Protein AF-A0A838K918-F1 (afdb_monomer)

Foldseek 3Di:
DDDDDDDADQLQADVVLVVVLLLVVLLVHDQVVSLVVNLVRNLVSQQDFGPQWDQDPVVRDIDGDPRDRDDPVRSVVVSPVVSVVSSVCSVVDPSVVVVVVVVNDPVNSVVSNVVND

Sequence (117 aa):
SPGPVLIHCHAGRDRTGMIASMLLALANVEPDAIADFYERGFRGAGSHRGHGLGYDADSGQWRLADDREWAPDELTEALADRRTALLQWLRGTDIVKYLRDASMHTGQILKLQRMFD

Structure (mmCIF, N/CA/C/O backbone):
data_AF-A0A838K918-F1
#
_entry.id   AF-A0A838K918-F1
#
loop_
_atom_site.group_PDB
_atom_site.id
_atom_site.type_symbol
_atom_site.label_atom_id
_atom_site.label_alt_id
_atom_site.label_comp_id
_atom_site.label_asym_id
_atom_site.label_entity_id
_atom_site.label_seq_id
_atom_site.pdbx_PDB_ins_code
_atom_site.Cartn_x
_atom_site.Cartn_y
_atom_site.Cartn_z
_atom_site.occupancy
_atom_site.B_iso_or_equiv
_atom_site.auth_seq_id
_atom_site.auth_comp_id
_atom_site.auth_asym_id
_atom_site.auth_atom_id
_atom_site.pdbx_PDB_model_num
ATOM 1 N N . SER A 1 1 ? 1.770 13.584 22.428 1.00 52.16 1 SER A N 1
ATOM 2 C CA . SER A 1 1 ? 1.236 13.399 21.067 1.00 52.16 1 SER A CA 1
ATOM 3 C C . SER A 1 1 ? 2.104 12.374 20.358 1.00 52.16 1 SER A C 1
ATOM 5 O O . SER A 1 1 ? 3.317 12.498 20.507 1.00 52.16 1 SER A O 1
ATOM 7 N N . PRO A 1 2 ? 1.565 11.353 19.670 1.00 76.94 2 PRO A N 1
ATOM 8 C CA . PRO A 1 2 ? 2.385 10.574 18.749 1.00 76.94 2 PRO A CA 1
ATOM 9 C C . PRO A 1 2 ? 2.863 11.488 17.609 1.00 76.94 2 PRO A C 1
ATOM 11 O O . PRO A 1 2 ? 2.091 12.285 17.082 1.00 76.94 2 PRO A O 1
ATOM 14 N N . GLY A 1 3 ? 4.160 11.436 17.304 1.00 83.94 3 GLY A N 1
ATOM 15 C CA . GLY A 1 3 ? 4.758 12.193 16.204 1.00 83.94 3 GLY A CA 1
ATOM 16 C C . GLY A 1 3 ? 4.469 11.563 14.835 1.00 83.94 3 GLY A C 1
ATOM 17 O O . GLY A 1 3 ? 3.875 10.484 14.771 1.00 83.94 3 GLY A O 1
ATOM 18 N N . PRO A 1 4 ? 4.898 12.213 13.739 1.00 88.94 4 PRO A N 1
ATOM 19 C CA . PRO A 1 4 ? 4.785 11.644 12.399 1.00 88.94 4 PRO A CA 1
ATOM 20 C C . PRO A 1 4 ? 5.566 10.324 12.284 1.00 88.94 4 PRO A C 1
ATOM 22 O O . PRO A 1 4 ? 6.618 10.161 12.904 1.00 88.94 4 PRO A O 1
ATOM 25 N N . VAL A 1 5 ? 5.057 9.392 11.471 1.00 91.19 5 VAL A N 1
ATOM 26 C CA . VAL A 1 5 ? 5.662 8.070 11.235 1.00 91.19 5 VAL A CA 1
ATOM 27 C C . VAL A 1 5 ? 6.041 7.929 9.764 1.00 91.19 5 VAL A C 1
ATOM 29 O O . VAL A 1 5 ? 5.212 8.147 8.884 1.00 91.19 5 VAL A O 1
ATOM 32 N N . LEU A 1 6 ? 7.284 7.519 9.504 1.00 92.94 6 LEU A N 1
ATOM 33 C CA . LEU A 1 6 ? 7.743 7.088 8.185 1.00 92.94 6 LEU A CA 1
ATOM 34 C C . LEU A 1 6 ? 7.722 5.559 8.121 1.00 92.94 6 LEU A C 1
ATOM 36 O O . LEU A 1 6 ? 8.373 4.892 8.923 1.00 92.94 6 LEU A O 1
ATOM 40 N N . ILE A 1 7 ? 7.003 5.011 7.144 1.00 93.00 7 ILE A N 1
ATOM 41 C CA . ILE A 1 7 ? 6.982 3.576 6.852 1.00 93.00 7 ILE A CA 1
ATOM 42 C C . ILE A 1 7 ? 7.809 3.357 5.591 1.00 93.00 7 ILE A C 1
ATOM 44 O O . ILE A 1 7 ? 7.550 3.980 4.563 1.00 93.00 7 ILE A O 1
ATOM 48 N N . HIS A 1 8 ? 8.793 2.464 5.654 1.00 92.81 8 HIS A N 1
ATOM 49 C CA . HIS A 1 8 ? 9.587 2.093 4.491 1.00 92.81 8 HIS A CA 1
ATOM 50 C C . HIS A 1 8 ? 9.914 0.596 4.495 1.00 92.81 8 HIS A C 1
ATOM 52 O O . HIS A 1 8 ? 9.757 -0.106 5.492 1.00 92.81 8 HIS A O 1
ATOM 58 N N . CYS A 1 9 ? 10.386 0.112 3.353 1.00 90.25 9 CYS A N 1
ATOM 59 C CA . CYS A 1 9 ? 11.012 -1.195 3.217 1.00 90.25 9 CYS A CA 1
ATOM 60 C C . CYS A 1 9 ? 12.362 -1.007 2.513 1.00 90.25 9 CYS A C 1
ATOM 62 O O . CYS A 1 9 ? 12.937 0.076 2.591 1.00 90.25 9 CYS A O 1
ATOM 64 N N . HIS A 1 10 ? 12.871 -2.034 1.831 1.00 86.38 10 HIS A N 1
ATOM 65 C CA . HIS A 1 10 ? 14.111 -1.910 1.061 1.00 86.38 10 HIS A CA 1
ATOM 66 C C . HIS A 1 10 ? 13.947 -0.955 -0.133 1.00 86.38 10 HIS A C 1
ATOM 68 O O . HIS A 1 10 ? 14.597 0.079 -0.193 1.00 86.38 10 HIS A O 1
ATOM 74 N N . ALA A 1 11 ? 13.019 -1.266 -1.044 1.00 87.62 11 ALA A N 1
ATOM 75 C CA . ALA A 1 11 ? 12.801 -0.473 -2.254 1.00 87.62 11 ALA A CA 1
ATOM 76 C C . ALA A 1 11 ? 11.667 0.555 -2.126 1.00 87.62 11 ALA A C 1
ATOM 78 O O . ALA A 1 11 ? 11.307 1.174 -3.111 1.00 87.62 11 ALA A O 1
ATOM 79 N N . GLY A 1 12 ? 11.009 0.665 -0.967 1.00 88.94 12 GLY A N 1
ATOM 80 C CA . GLY A 1 12 ? 9.874 1.583 -0.784 1.00 88.94 12 GLY A CA 1
ATOM 81 C C . GLY A 1 12 ? 8.617 1.279 -1.620 1.00 88.94 12 GLY A C 1
ATOM 82 O O . GLY A 1 12 ? 7.683 2.069 -1.590 1.00 88.94 12 GLY A O 1
ATOM 83 N N . ARG A 1 13 ? 8.585 0.148 -2.340 1.00 91.25 13 ARG A N 1
ATOM 84 C CA . ARG A 1 13 ? 7.510 -0.263 -3.260 1.00 91.25 13 ARG A CA 1
ATOM 85 C C . ARG A 1 13 ? 6.471 -1.139 -2.554 1.00 91.25 13 ARG A C 1
ATOM 87 O O . ARG A 1 13 ? 5.719 -0.646 -1.721 1.00 91.25 13 ARG A O 1
ATOM 94 N N . ASP A 1 14 ? 6.458 -2.445 -2.813 1.00 92.75 14 ASP A N 1
ATOM 95 C CA . ASP A 1 14 ? 5.325 -3.321 -2.484 1.00 92.75 14 ASP A CA 1
ATOM 96 C C . ASP A 1 14 ? 5.006 -3.403 -0.984 1.00 92.75 14 ASP A C 1
ATOM 98 O O . ASP A 1 14 ? 3.882 -3.125 -0.578 1.00 92.75 14 ASP A O 1
ATOM 102 N N . ARG A 1 15 ? 5.991 -3.727 -0.133 1.00 94.75 15 ARG A N 1
ATOM 103 C CA . ARG A 1 15 ? 5.770 -3.872 1.322 1.00 94.75 15 ARG A CA 1
ATOM 104 C C . ARG A 1 15 ? 5.328 -2.562 1.972 1.00 94.75 15 ARG A C 1
ATOM 106 O O . ARG A 1 15 ? 4.419 -2.568 2.795 1.00 94.75 15 ARG A O 1
ATOM 113 N N . THR A 1 16 ? 5.943 -1.446 1.581 1.00 95.75 16 THR A N 1
ATOM 114 C CA . THR A 1 16 ? 5.518 -0.116 2.037 1.00 95.75 16 THR A CA 1
ATOM 115 C C . THR A 1 16 ? 4.095 0.180 1.572 1.00 95.75 16 THR A C 1
ATOM 117 O O . THR A 1 16 ? 3.250 0.556 2.382 1.00 95.75 16 THR A O 1
ATOM 120 N N . GLY A 1 17 ? 3.820 -0.033 0.283 1.00 96.88 17 GLY A N 1
ATOM 121 C CA . GLY A 1 17 ? 2.526 0.227 -0.334 1.00 96.88 17 GLY A CA 1
ATOM 122 C C . GLY A 1 17 ? 1.396 -0.596 0.278 1.00 96.88 17 GLY A C 1
ATOM 123 O O . GLY A 1 17 ? 0.322 -0.052 0.515 1.00 96.88 17 GLY A O 1
ATOM 124 N N . MET A 1 18 ? 1.631 -1.869 0.610 1.00 97.12 18 MET A N 1
ATOM 125 C CA . MET A 1 18 ? 0.635 -2.716 1.275 1.00 97.12 18 MET A CA 1
ATOM 126 C C . MET A 1 18 ? 0.286 -2.211 2.676 1.00 97.12 18 MET A C 1
ATOM 128 O O . MET A 1 18 ? -0.894 -2.066 2.989 1.00 97.12 18 MET A O 1
ATOM 132 N N . ILE A 1 19 ? 1.284 -1.886 3.507 1.00 96.75 19 ILE A N 1
ATOM 133 C CA . ILE A 1 19 ? 1.027 -1.349 4.852 1.00 96.75 19 ILE A CA 1
ATOM 134 C C . ILE A 1 19 ? 0.298 -0.003 4.765 1.00 96.75 19 ILE A C 1
ATOM 136 O O . ILE A 1 19 ? -0.680 0.210 5.478 1.00 96.75 19 ILE A O 1
ATOM 140 N N . ALA A 1 20 ? 0.714 0.886 3.860 1.00 97.12 20 ALA A N 1
ATOM 141 C CA . ALA A 1 20 ? 0.018 2.150 3.640 1.00 97.12 20 ALA A CA 1
ATOM 142 C C . ALA A 1 20 ? -1.432 1.937 3.162 1.00 97.12 20 ALA A C 1
ATOM 144 O O . ALA A 1 20 ? -2.338 2.611 3.643 1.00 97.12 20 ALA A O 1
ATOM 145 N N . SER A 1 21 ? -1.672 0.949 2.296 1.00 97.88 21 SER A N 1
ATOM 146 C CA . SER A 1 21 ? -3.017 0.588 1.828 1.00 97.88 21 SER A CA 1
ATOM 147 C C . SER A 1 21 ? -3.914 0.092 2.965 1.00 97.88 21 SER A C 1
ATOM 149 O O . SER A 1 21 ? -5.077 0.477 3.030 1.00 97.88 21 SER A O 1
ATOM 151 N N . MET A 1 22 ? -3.381 -0.699 3.907 1.00 96.94 22 MET A N 1
ATOM 152 C CA . MET A 1 22 ? -4.114 -1.109 5.115 1.00 96.94 22 MET A CA 1
ATOM 153 C C . MET A 1 22 ? -4.524 0.085 5.973 1.00 96.94 22 MET A C 1
ATOM 155 O O . MET A 1 22 ? -5.641 0.128 6.480 1.00 96.94 22 MET A O 1
ATOM 159 N N . LEU A 1 23 ? -3.616 1.047 6.151 1.00 95.94 23 LEU A N 1
ATOM 160 C CA . LEU A 1 23 ? -3.877 2.243 6.950 1.00 95.94 23 LEU A CA 1
ATOM 161 C C . LEU A 1 23 ? -4.942 3.129 6.297 1.00 95.94 23 LEU A C 1
ATOM 163 O O . LEU A 1 23 ? -5.843 3.590 6.988 1.00 95.94 23 LEU A O 1
ATOM 167 N N . LEU A 1 24 ? -4.888 3.305 4.974 1.00 96.69 24 LEU A N 1
ATOM 168 C CA . LEU A 1 24 ? -5.915 4.036 4.228 1.00 96.69 24 LEU A CA 1
ATOM 169 C C . LEU A 1 24 ? -7.273 3.319 4.266 1.00 96.69 24 LEU A C 1
ATOM 171 O O . LEU A 1 24 ? -8.301 3.970 4.422 1.00 96.69 24 LEU A O 1
ATOM 175 N N . ALA A 1 25 ? -7.290 1.985 4.202 1.00 96.69 25 ALA A N 1
ATOM 176 C CA . ALA A 1 25 ? -8.517 1.209 4.373 1.00 96.69 25 ALA A CA 1
ATOM 177 C C . ALA A 1 25 ? -9.109 1.375 5.786 1.00 96.69 25 ALA A C 1
ATOM 179 O O . ALA A 1 25 ? -10.318 1.531 5.933 1.00 96.69 25 ALA A O 1
ATOM 180 N N . LEU A 1 26 ? -8.273 1.406 6.834 1.00 95.69 26 LEU A N 1
ATOM 181 C CA . LEU A 1 26 ? -8.725 1.730 8.195 1.00 95.69 26 LEU A CA 1
ATOM 182 C C . LEU A 1 26 ? -9.264 3.161 8.312 1.00 95.69 26 LEU A C 1
ATOM 184 O O . LEU A 1 26 ? -10.182 3.388 9.095 1.00 95.69 26 LEU A O 1
ATOM 188 N N . ALA A 1 27 ? -8.711 4.091 7.534 1.00 94.88 27 ALA A N 1
ATOM 189 C CA . ALA A 1 27 ? -9.181 5.468 7.400 1.00 94.88 27 ALA A CA 1
ATOM 190 C C . ALA A 1 27 ? -10.425 5.606 6.497 1.00 94.88 27 ALA A C 1
ATOM 192 O O . ALA A 1 27 ? -10.798 6.718 6.138 1.00 94.88 27 ALA A O 1
ATOM 193 N N . ASN A 1 28 ? -11.054 4.491 6.107 1.00 94.06 28 ASN A N 1
ATOM 194 C CA . ASN A 1 28 ? -12.258 4.454 5.278 1.00 94.06 28 ASN A CA 1
ATOM 195 C C . ASN A 1 28 ? -12.097 5.147 3.907 1.00 94.06 28 ASN A C 1
ATOM 197 O O . ASN A 1 28 ? -13.038 5.739 3.380 1.00 94.06 28 ASN A O 1
ATOM 201 N N . VAL A 1 29 ? -10.894 5.085 3.327 1.00 97.19 29 VAL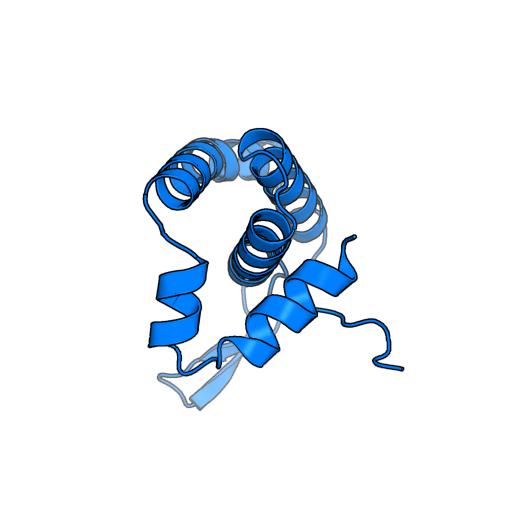 A N 1
ATOM 202 C CA . VAL A 1 29 ? -10.624 5.561 1.964 1.00 97.19 29 VAL A CA 1
ATOM 203 C C . VAL A 1 29 ? -11.108 4.526 0.947 1.00 97.19 29 VAL A C 1
ATOM 205 O O . VAL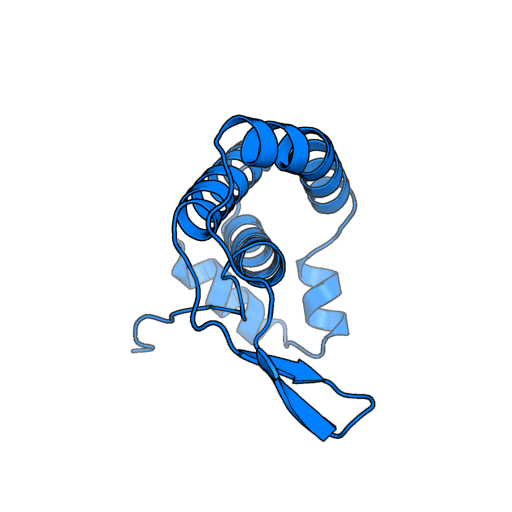 A 1 29 ? -10.897 3.326 1.119 1.00 97.19 29 VAL A O 1
ATOM 208 N N . GLU A 1 30 ? -11.721 4.994 -0.141 1.00 97.06 30 GLU A N 1
ATOM 209 C CA . GLU A 1 30 ? -12.250 4.128 -1.199 1.00 97.06 30 GLU A CA 1
ATOM 210 C C . GLU A 1 30 ? -11.152 3.285 -1.887 1.00 97.06 30 GLU A C 1
ATOM 212 O O . GLU A 1 30 ? -10.067 3.809 -2.173 1.00 97.06 30 GLU A O 1
ATOM 217 N N . PRO A 1 31 ? -11.415 2.004 -2.226 1.00 97.69 31 PRO A N 1
ATOM 218 C CA . PRO A 1 31 ? -10.401 1.094 -2.768 1.00 97.69 31 PRO A CA 1
ATOM 219 C C . PRO A 1 31 ? -9.675 1.601 -4.019 1.00 97.69 31 PRO A C 1
ATOM 221 O O . PRO A 1 31 ? -8.467 1.403 -4.143 1.00 97.69 31 PRO A O 1
ATOM 224 N N . ASP A 1 32 ? -10.374 2.277 -4.934 1.00 97.88 32 ASP A N 1
ATOM 225 C CA . ASP A 1 32 ? -9.749 2.828 -6.142 1.00 97.88 32 ASP A CA 1
ATOM 226 C C . ASP A 1 32 ? -8.776 3.970 -5.823 1.00 97.88 32 ASP A C 1
ATOM 228 O O . ASP A 1 32 ? -7.689 4.027 -6.395 1.00 97.88 32 ASP A O 1
ATOM 232 N N . ALA A 1 33 ? -9.099 4.822 -4.845 1.00 98.38 33 ALA A N 1
ATOM 233 C CA . ALA A 1 33 ? -8.198 5.882 -4.398 1.00 98.38 33 ALA A CA 1
ATOM 234 C C . ALA A 1 33 ? -6.955 5.314 -3.686 1.00 98.38 33 ALA A C 1
ATOM 236 O O . ALA A 1 33 ? -5.854 5.857 -3.828 1.00 98.38 33 ALA A O 1
ATOM 237 N N . ILE A 1 34 ? -7.108 4.198 -2.961 1.00 98.44 34 ILE A N 1
ATOM 238 C CA . ILE A 1 34 ? -5.986 3.444 -2.383 1.00 98.44 34 ILE A CA 1
ATOM 239 C C . ILE A 1 34 ? -5.099 2.865 -3.491 1.00 98.44 34 ILE A C 1
ATOM 241 O O . ILE A 1 34 ? -3.874 2.972 -3.415 1.00 98.44 34 ILE A O 1
ATOM 245 N N . ALA A 1 35 ? -5.695 2.285 -4.534 1.00 97.81 35 ALA A N 1
ATOM 246 C CA . ALA A 1 35 ? -4.949 1.739 -5.660 1.00 97.81 35 ALA A CA 1
ATOM 247 C C . ALA A 1 35 ? -4.169 2.830 -6.415 1.00 97.81 35 ALA A C 1
ATOM 249 O O . ALA A 1 35 ? -2.980 2.659 -6.686 1.00 97.81 35 ALA A O 1
ATOM 250 N N . ASP A 1 36 ? -4.781 3.993 -6.644 1.00 98.06 36 ASP A N 1
ATOM 251 C CA . ASP A 1 36 ? -4.102 5.147 -7.240 1.00 98.06 36 ASP A CA 1
ATOM 252 C C . ASP A 1 36 ? -2.948 5.647 -6.358 1.00 98.06 36 ASP A C 1
ATOM 254 O O . ASP A 1 36 ? -1.887 6.029 -6.858 1.00 98.06 36 ASP A O 1
ATOM 258 N N . PHE A 1 37 ? -3.130 5.654 -5.033 1.00 97.62 37 PHE A N 1
ATOM 259 C CA . PHE A 1 37 ? -2.064 5.984 -4.088 1.00 97.62 37 PHE A CA 1
ATOM 260 C C . PHE A 1 37 ? -0.896 4.995 -4.184 1.00 97.62 37 PHE A C 1
ATOM 262 O O . PHE A 1 37 ? 0.258 5.421 -4.283 1.00 97.62 37 PHE A O 1
ATOM 269 N N . TYR A 1 38 ? -1.190 3.693 -4.192 1.00 98.00 38 TYR A N 1
ATOM 270 C CA . TYR A 1 38 ? -0.186 2.642 -4.324 1.00 98.00 38 TYR A CA 1
ATOM 271 C C . TYR A 1 38 ? 0.621 2.805 -5.618 1.00 98.00 38 TYR A C 1
ATOM 273 O O . TYR A 1 38 ? 1.850 2.788 -5.573 1.00 98.00 38 TYR A O 1
ATOM 281 N N . GLU A 1 39 ? -0.040 3.043 -6.755 1.00 97.62 39 GLU A N 1
ATOM 282 C CA . GLU A 1 39 ? 0.631 3.251 -8.042 1.00 97.62 39 GLU A CA 1
ATOM 283 C C . GLU A 1 39 ? 1.545 4.479 -8.035 1.00 97.62 39 GLU A C 1
ATOM 285 O O . GLU A 1 39 ? 2.685 4.401 -8.500 1.00 97.62 39 GLU A O 1
ATOM 290 N N . ARG A 1 40 ? 1.087 5.608 -7.475 1.00 96.75 40 ARG A N 1
ATOM 291 C CA . ARG A 1 40 ? 1.922 6.815 -7.350 1.00 96.75 40 ARG A CA 1
ATOM 292 C C . ARG A 1 40 ? 3.162 6.551 -6.500 1.00 96.75 40 ARG A C 1
ATOM 294 O O . ARG A 1 40 ? 4.258 6.941 -6.897 1.00 96.75 40 ARG A O 1
ATOM 301 N N . GLY A 1 41 ? 3.000 5.870 -5.364 1.00 94.94 41 GLY A N 1
ATOM 302 C CA . GLY A 1 41 ? 4.113 5.490 -4.493 1.00 94.94 41 GLY A CA 1
ATOM 303 C C . GLY A 1 41 ? 5.090 4.539 -5.184 1.00 94.94 41 GLY A C 1
ATOM 304 O O . GLY A 1 41 ? 6.299 4.753 -5.134 1.00 94.94 41 GLY A O 1
ATOM 305 N N . PHE A 1 42 ? 4.571 3.537 -5.894 1.00 95.31 42 PHE A N 1
ATOM 306 C CA . PHE A 1 42 ? 5.377 2.578 -6.644 1.00 95.31 42 PHE A CA 1
ATOM 307 C C . PHE A 1 42 ? 6.201 3.261 -7.741 1.00 95.31 42 PHE A C 1
ATOM 309 O O . PHE A 1 42 ? 7.399 3.005 -7.842 1.00 95.31 42 PHE A O 1
ATOM 316 N N . ARG A 1 43 ? 5.587 4.156 -8.531 1.00 95.19 43 ARG A N 1
ATOM 317 C CA . ARG A 1 43 ? 6.294 4.937 -9.559 1.00 95.19 43 ARG A CA 1
ATOM 318 C C . ARG A 1 43 ? 7.357 5.829 -8.933 1.00 95.19 43 ARG A C 1
ATOM 320 O O . ARG A 1 43 ? 8.499 5.779 -9.363 1.00 95.19 43 ARG A O 1
ATOM 327 N N . GLY A 1 44 ? 7.015 6.580 -7.884 1.00 93.44 44 GLY A N 1
ATOM 328 C CA . GLY A 1 44 ? 7.978 7.439 -7.192 1.00 93.44 44 GLY A CA 1
ATOM 329 C C . GLY A 1 44 ? 9.188 6.662 -6.667 1.00 93.44 44 GLY A C 1
ATOM 330 O O . GLY A 1 44 ? 10.321 7.092 -6.846 1.00 93.44 44 GLY A O 1
ATOM 331 N N . ALA A 1 45 ? 8.957 5.488 -6.080 1.00 91.25 45 ALA A N 1
ATOM 332 C CA . ALA A 1 45 ? 10.020 4.640 -5.557 1.00 91.25 45 ALA A CA 1
ATOM 333 C C . ALA A 1 45 ? 10.813 3.891 -6.645 1.00 91.25 45 ALA A C 1
ATOM 335 O O . ALA A 1 45 ? 11.968 3.551 -6.425 1.00 91.25 45 ALA A O 1
ATOM 336 N N . GLY A 1 46 ? 10.211 3.606 -7.803 1.00 91.25 46 GLY A N 1
ATOM 337 C CA . GLY A 1 46 ? 10.879 2.927 -8.916 1.00 91.25 46 GLY A CA 1
ATOM 338 C C . GLY A 1 46 ? 11.645 3.856 -9.863 1.00 91.25 46 GLY A C 1
ATOM 339 O O . GLY A 1 46 ? 12.555 3.397 -10.547 1.00 91.25 46 GLY A O 1
ATOM 340 N N . SER A 1 47 ? 11.321 5.151 -9.874 1.00 88.88 47 SER A N 1
ATOM 341 C CA . SER A 1 47 ? 12.027 6.172 -10.663 1.00 88.88 47 SER A CA 1
ATOM 342 C C . SER A 1 47 ? 13.345 6.641 -10.036 1.00 88.88 47 SER A C 1
ATOM 344 O O . SER A 1 47 ? 14.021 7.487 -10.614 1.00 88.88 47 SER A O 1
ATOM 346 N N . HIS A 1 48 ? 13.701 6.137 -8.853 1.00 85.44 48 HIS A N 1
ATOM 347 C CA . HIS A 1 48 ? 14.933 6.488 -8.154 1.00 85.44 48 HIS A CA 1
ATOM 348 C C . HIS A 1 48 ? 15.645 5.235 -7.668 1.00 85.44 48 HIS A C 1
ATOM 350 O O . HIS A 1 48 ? 15.012 4.297 -7.180 1.00 85.44 48 HIS A O 1
ATOM 356 N N . ARG A 1 49 ? 16.976 5.237 -7.759 1.00 80.38 49 ARG A N 1
ATOM 357 C CA . ARG A 1 49 ? 17.786 4.171 -7.176 1.00 80.38 49 ARG A CA 1
ATOM 358 C C . ARG A 1 49 ? 17.634 4.157 -5.651 1.00 80.38 49 ARG A C 1
ATOM 360 O O . ARG A 1 49 ? 17.669 5.206 -5.006 1.00 80.38 49 ARG A O 1
ATOM 367 N N . GLY A 1 50 ? 17.492 2.963 -5.082 1.00 77.56 50 GLY A N 1
ATOM 368 C CA . GLY A 1 50 ? 17.543 2.762 -3.637 1.00 77.56 50 GLY A CA 1
ATOM 369 C C . GLY A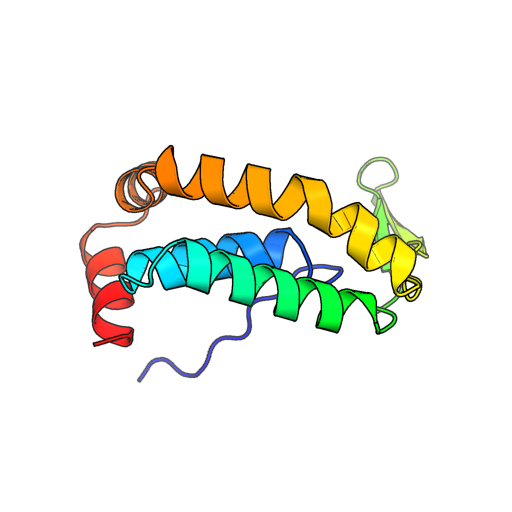 1 50 ? 18.972 2.825 -3.074 1.00 77.56 50 GLY A C 1
ATOM 370 O O . GLY A 1 50 ? 19.890 3.403 -3.656 1.00 77.56 50 GLY A O 1
ATOM 371 N N . HIS A 1 51 ? 19.169 2.217 -1.902 1.00 77.19 51 HIS A N 1
ATOM 372 C CA . HIS A 1 51 ? 20.463 2.204 -1.208 1.00 77.19 51 HIS A CA 1
ATOM 373 C C . HIS A 1 51 ? 21.409 1.062 -1.639 1.00 77.19 51 HIS A C 1
ATOM 375 O O . HIS A 1 51 ? 22.480 0.892 -1.059 1.00 77.19 51 HIS A O 1
ATOM 381 N N . GLY A 1 52 ? 21.016 0.242 -2.610 1.00 81.88 52 GLY A N 1
ATOM 382 C CA . GLY A 1 52 ? 21.849 -0.751 -3.285 1.00 81.88 52 GLY A CA 1
ATOM 383 C C . GLY A 1 52 ? 22.204 -1.991 -2.481 1.00 81.88 52 GLY A C 1
ATOM 384 O O . GLY A 1 52 ? 22.923 -2.831 -3.003 1.00 81.88 52 GLY A O 1
ATOM 385 N N . LEU A 1 53 ? 21.750 -2.136 -1.231 1.00 85.81 53 LEU A N 1
ATOM 386 C CA . LEU A 1 53 ? 22.147 -3.247 -0.357 1.00 85.81 53 LEU A CA 1
ATOM 387 C C . LEU A 1 53 ? 20.967 -4.163 -0.029 1.00 85.81 53 LEU A C 1
ATOM 389 O O . LEU A 1 53 ? 20.019 -3.747 0.626 1.00 85.81 53 LEU A O 1
ATOM 393 N N . GLY A 1 54 ? 21.050 -5.429 -0.417 1.00 86.00 54 GLY A N 1
ATOM 394 C CA . GLY A 1 54 ? 20.124 -6.479 -0.001 1.00 86.00 54 GLY A CA 1
ATOM 395 C C . GLY A 1 54 ? 20.772 -7.395 1.027 1.00 86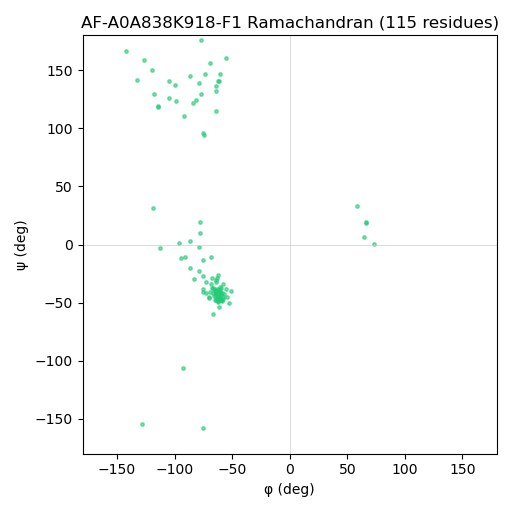.00 54 GLY A C 1
ATOM 396 O O . GLY A 1 54 ? 21.948 -7.732 0.908 1.00 86.00 54 GLY A O 1
ATOM 397 N N . TYR A 1 55 ? 20.009 -7.813 2.034 1.00 86.88 55 TYR A N 1
ATOM 398 C CA . TYR A 1 55 ? 20.439 -8.881 2.931 1.00 86.88 55 TYR A CA 1
ATOM 399 C C . TYR A 1 55 ? 20.104 -10.235 2.302 1.00 86.88 55 TYR A C 1
ATOM 401 O O . TYR A 1 55 ? 18.938 -10.500 2.007 1.00 86.88 55 TYR A O 1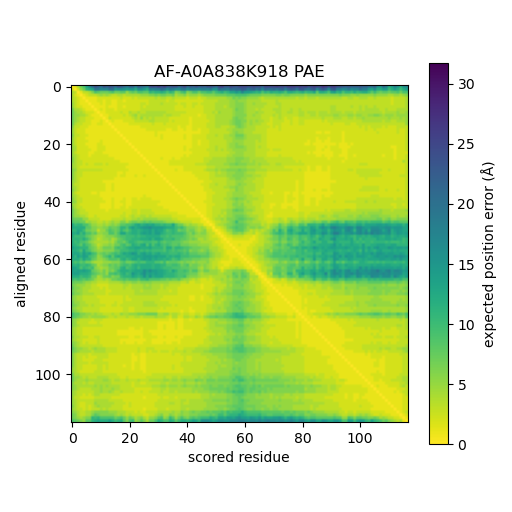
ATOM 409 N N . ASP A 1 56 ? 21.116 -11.074 2.093 1.00 88.19 56 ASP A N 1
ATOM 410 C CA . ASP A 1 56 ? 20.943 -12.455 1.656 1.00 88.19 56 ASP A CA 1
ATOM 411 C C . ASP A 1 56 ? 20.866 -13.372 2.883 1.00 88.19 56 ASP A C 1
ATOM 413 O O . ASP A 1 56 ? 21.857 -13.567 3.592 1.00 88.19 56 ASP A O 1
ATOM 417 N N . ALA A 1 57 ? 19.679 -13.927 3.127 1.00 89.00 57 ALA A N 1
ATOM 418 C CA . ALA A 1 57 ? 19.424 -14.796 4.269 1.00 89.00 57 ALA A CA 1
ATOM 419 C C . ALA A 1 57 ? 20.175 -16.134 4.182 1.00 89.00 57 ALA A C 1
ATOM 421 O O . ALA A 1 57 ? 20.532 -16.678 5.225 1.00 89.00 57 ALA A O 1
ATOM 422 N N . ASP A 1 58 ? 20.461 -16.632 2.975 1.00 91.94 58 ASP A N 1
ATOM 423 C CA . ASP A 1 58 ? 21.113 -17.933 2.792 1.00 91.94 58 ASP A CA 1
ATOM 424 C C . ASP A 1 58 ? 22.604 -17.858 3.126 1.00 91.94 58 ASP A C 1
ATOM 426 O O . ASP A 1 58 ? 23.171 -18.769 3.728 1.00 91.94 58 ASP A O 1
ATOM 430 N N . SER A 1 59 ? 23.253 -16.748 2.763 1.00 93.25 59 SER A N 1
ATOM 431 C CA . SER A 1 59 ? 24.668 -16.523 3.082 1.00 93.25 59 SER A CA 1
ATOM 432 C C . SER A 1 59 ? 24.908 -15.734 4.367 1.00 93.25 59 SER A C 1
ATOM 434 O O . SER A 1 59 ? 26.048 -15.658 4.827 1.00 93.25 59 SER A O 1
ATOM 436 N N . GLY A 1 60 ? 23.865 -15.133 4.944 1.00 94.75 60 GLY A N 1
ATOM 437 C CA . GLY A 1 60 ? 23.955 -14.265 6.117 1.00 94.75 60 GLY A CA 1
ATOM 438 C C . GLY A 1 60 ? 24.711 -12.956 5.865 1.00 94.75 60 GLY A C 1
ATOM 439 O O . GLY A 1 60 ? 25.196 -12.336 6.814 1.00 94.75 60 GLY A O 1
ATOM 440 N N . GLN A 1 61 ? 24.849 -12.539 4.604 1.00 93.56 61 GLN A N 1
ATOM 441 C CA . GLN A 1 61 ? 25.675 -11.403 4.197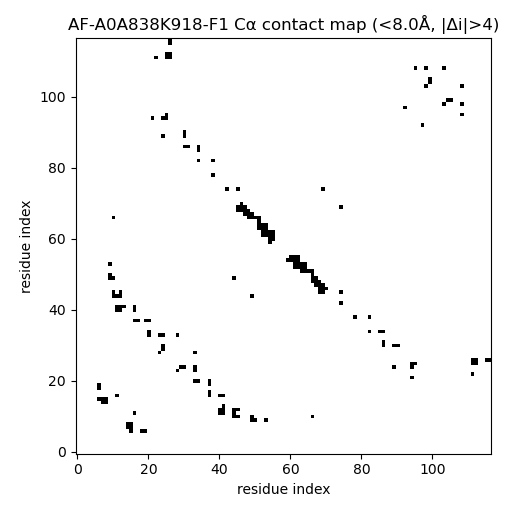 1.00 93.56 61 GLN A CA 1
ATOM 442 C C . GLN A 1 61 ? 24.867 -10.309 3.502 1.00 93.56 61 GLN A C 1
ATOM 444 O O . GLN A 1 61 ? 23.890 -10.558 2.798 1.00 93.56 61 GLN A O 1
ATOM 449 N N . TRP A 1 62 ? 25.336 -9.071 3.655 1.00 91.06 62 TRP A N 1
ATOM 450 C CA . TRP A 1 62 ? 24.881 -7.951 2.840 1.00 91.06 62 TRP A CA 1
ATOM 451 C C . TRP A 1 62 ? 25.539 -8.012 1.464 1.00 91.06 62 TRP A C 1
ATOM 453 O O . TRP A 1 62 ? 26.760 -8.125 1.357 1.00 91.06 62 TRP A O 1
ATOM 463 N N . ARG A 1 63 ? 24.730 -7.920 0.412 1.00 89.88 63 ARG A N 1
ATOM 464 C CA . ARG A 1 63 ? 25.170 -7.934 -0.984 1.00 89.88 63 ARG A CA 1
ATOM 465 C C . ARG A 1 63 ? 24.622 -6.728 -1.721 1.00 89.88 63 ARG A C 1
ATOM 467 O O . ARG A 1 63 ? 23.615 -6.151 -1.315 1.00 89.88 63 ARG A O 1
ATOM 474 N N . LEU A 1 64 ? 25.271 -6.368 -2.825 1.00 85.88 64 LEU A N 1
ATOM 475 C CA . LEU A 1 64 ? 24.690 -5.404 -3.748 1.00 85.88 64 LEU A CA 1
ATOM 476 C C . LEU A 1 64 ? 23.415 -6.012 -4.342 1.00 85.88 64 LEU A C 1
ATOM 478 O O . LEU A 1 64 ? 23.474 -7.044 -5.009 1.00 85.88 64 LEU A O 1
ATOM 482 N N . ALA A 1 65 ? 22.274 -5.403 -4.039 1.00 80.06 65 ALA A N 1
ATOM 483 C CA . ALA A 1 65 ? 21.003 -5.743 -4.654 1.00 80.06 65 ALA A CA 1
ATOM 484 C C . ALA A 1 65 ? 20.843 -4.949 -5.949 1.00 80.06 65 ALA A C 1
ATOM 486 O O . ALA A 1 65 ? 21.269 -3.795 -6.033 1.00 80.06 65 ALA A O 1
ATOM 487 N N . ASP A 1 66 ? 20.208 -5.566 -6.944 1.00 75.75 66 ASP A N 1
ATOM 488 C CA . ASP A 1 66 ? 19.780 -4.842 -8.134 1.00 75.75 66 ASP A CA 1
ATOM 489 C C . ASP A 1 66 ? 18.550 -3.996 -7.789 1.00 75.75 66 ASP A C 1
ATOM 491 O O . ASP A 1 66 ? 17.411 -4.466 -7.755 1.00 75.75 66 ASP A O 1
ATOM 495 N N . ASP A 1 67 ? 18.815 -2.739 -7.451 1.00 80.31 67 ASP A N 1
ATOM 496 C CA . ASP A 1 67 ? 17.827 -1.729 -7.101 1.00 80.31 67 ASP A CA 1
ATOM 497 C C . ASP A 1 67 ? 17.856 -0.543 -8.067 1.00 80.31 67 ASP A C 1
ATOM 499 O O . ASP A 1 67 ? 17.595 0.602 -7.684 1.00 80.31 67 ASP A O 1
ATOM 503 N N . ARG A 1 68 ? 18.202 -0.825 -9.326 1.00 86.31 68 ARG A N 1
ATOM 504 C CA . ARG A 1 68 ? 18.264 0.181 -10.381 1.00 86.31 68 ARG A CA 1
ATOM 505 C C . ARG A 1 68 ? 16.947 0.937 -10.542 1.00 86.31 68 ARG A C 1
ATOM 507 O O . ARG A 1 68 ? 15.870 0.455 -10.184 1.00 86.31 68 ARG A O 1
ATOM 514 N N . GLU A 1 69 ? 17.059 2.096 -11.173 1.00 90.50 69 GLU A N 1
ATOM 515 C CA . GLU A 1 69 ? 15.915 2.831 -11.703 1.00 90.50 69 GLU A CA 1
ATOM 516 C C . GLU A 1 69 ? 15.211 2.003 -12.781 1.00 90.50 69 GLU A C 1
ATOM 518 O O . GLU A 1 69 ? 15.844 1.284 -13.566 1.00 90.50 69 GLU A O 1
ATOM 523 N N . TRP A 1 70 ? 13.885 2.067 -12.774 1.00 92.19 70 TRP A N 1
ATOM 524 C CA . TRP A 1 70 ? 13.037 1.360 -13.726 1.00 92.19 70 TRP A CA 1
ATOM 525 C C . TRP A 1 70 ? 12.593 2.322 -14.817 1.00 92.19 70 TRP A C 1
ATOM 527 O O . TRP A 1 70 ? 12.217 3.464 -14.540 1.00 92.19 70 TRP A O 1
ATOM 537 N N . ALA A 1 71 ? 12.619 1.854 -16.061 1.00 93.62 71 ALA A N 1
ATOM 538 C CA . ALA A 1 71 ? 12.130 2.632 -17.183 1.00 93.62 71 ALA A CA 1
ATOM 539 C C . ALA A 1 71 ? 10.591 2.788 -17.117 1.00 93.62 71 ALA A C 1
ATOM 541 O O . ALA A 1 71 ? 9.898 1.990 -16.474 1.00 93.62 71 ALA A O 1
ATOM 542 N N . PRO A 1 72 ? 10.015 3.833 -17.742 1.00 93.31 72 PRO A N 1
ATOM 543 C CA . PRO A 1 72 ? 8.576 4.099 -17.663 1.00 93.31 72 PRO A CA 1
ATOM 544 C C . PRO A 1 72 ? 7.673 2.955 -18.157 1.00 93.31 72 PRO A C 1
ATOM 546 O O . PRO A 1 72 ? 6.575 2.759 -17.626 1.00 93.31 72 PRO A O 1
ATOM 549 N N . ASP A 1 73 ? 8.117 2.213 -19.166 1.00 95.56 73 ASP A N 1
ATOM 550 C CA . ASP A 1 73 ? 7.459 1.021 -19.700 1.00 95.56 73 ASP A CA 1
ATOM 551 C C . ASP A 1 73 ? 7.529 -0.149 -18.712 1.00 95.56 73 ASP A C 1
ATOM 553 O O . ASP A 1 73 ? 6.486 -0.722 -18.405 1.00 95.56 73 ASP A O 1
ATOM 557 N N . GLU A 1 74 ? 8.690 -0.406 -18.103 1.00 94.00 74 GLU A N 1
ATOM 558 C CA . GLU A 1 74 ? 8.847 -1.420 -17.044 1.00 94.00 74 GLU A CA 1
ATOM 559 C C . GLU A 1 74 ? 7.940 -1.135 -15.837 1.00 94.00 74 GLU A C 1
ATOM 561 O O . GLU A 1 74 ? 7.304 -2.034 -15.287 1.00 94.00 74 GLU A O 1
ATOM 566 N N . LEU A 1 75 ? 7.835 0.134 -15.425 1.00 93.94 75 LEU A N 1
ATOM 567 C CA . LEU A 1 75 ? 6.917 0.554 -14.361 1.00 93.94 75 LEU A CA 1
ATOM 568 C C . LEU A 1 75 ? 5.455 0.318 -14.742 1.00 93.94 75 LEU A C 1
ATOM 570 O O . LEU A 1 75 ? 4.640 -0.039 -13.892 1.00 93.94 75 LEU A O 1
ATOM 574 N N . THR A 1 76 ? 5.111 0.554 -16.006 1.00 93.88 76 THR A N 1
ATOM 575 C CA . THR A 1 76 ? 3.747 0.371 -16.509 1.00 93.88 76 THR A CA 1
ATOM 576 C C . THR A 1 76 ? 3.385 -1.108 -16.573 1.00 93.88 76 THR A C 1
ATOM 578 O O . THR A 1 76 ? 2.330 -1.487 -16.070 1.00 93.88 76 THR A O 1
ATOM 581 N N . GLU A 1 77 ? 4.280 -1.940 -17.102 1.00 93.75 77 GLU A N 1
ATOM 582 C CA . GLU A 1 77 ? 4.132 -3.394 -17.138 1.00 93.75 77 GLU A CA 1
ATOM 583 C C . GLU A 1 77 ? 4.003 -3.969 -15.724 1.00 93.75 77 GLU A C 1
ATOM 585 O O . GLU A 1 77 ? 3.062 -4.701 -15.426 1.00 93.75 77 GLU A O 1
ATOM 590 N N . ALA A 1 78 ? 4.880 -3.558 -14.806 1.00 91.81 78 ALA A N 1
ATOM 591 C CA . ALA A 1 78 ? 4.826 -4.022 -13.429 1.00 91.81 78 ALA A CA 1
ATOM 592 C C . ALA A 1 78 ? 3.509 -3.660 -12.728 1.00 91.81 78 ALA A C 1
ATOM 594 O O . ALA A 1 78 ? 3.007 -4.439 -11.914 1.00 91.81 78 ALA A O 1
ATOM 595 N N . LEU A 1 79 ? 2.942 -2.486 -13.004 1.00 95.50 79 LEU A N 1
ATOM 596 C CA . LEU A 1 79 ? 1.718 -2.035 -12.345 1.00 95.50 79 LEU A CA 1
ATOM 597 C C . LEU A 1 79 ? 0.439 -2.669 -12.900 1.00 95.50 79 LEU A C 1
ATOM 599 O O . LEU A 1 79 ? -0.539 -2.745 -12.151 1.00 95.50 79 LEU A O 1
ATOM 603 N N . ALA A 1 80 ? 0.450 -3.159 -14.144 1.00 89.31 80 ALA A N 1
ATOM 604 C CA . ALA A 1 80 ? -0.734 -3.696 -14.819 1.00 89.31 80 ALA A CA 1
ATOM 605 C C . ALA A 1 80 ? -1.447 -4.780 -13.985 1.00 89.31 80 ALA A C 1
ATOM 607 O O . ALA A 1 80 ? -2.641 -4.667 -13.694 1.00 89.31 80 ALA A O 1
ATOM 608 N N . ASP A 1 81 ? -0.697 -5.772 -13.501 1.00 92.81 81 ASP A N 1
ATOM 609 C CA . ASP A 1 81 ? -1.260 -6.858 -12.689 1.00 92.81 81 ASP A CA 1
ATOM 610 C C . ASP A 1 81 ? -1.406 -6.474 -11.210 1.00 92.81 81 ASP A C 1
ATOM 612 O O . ASP A 1 81 ? -2.324 -6.930 -10.519 1.00 92.81 81 ASP A O 1
ATOM 616 N N . ARG A 1 82 ? -0.530 -5.592 -10.709 1.00 95.75 82 ARG A N 1
ATOM 617 C CA . ARG A 1 82 ? -0.509 -5.188 -9.294 1.00 95.75 82 ARG A CA 1
ATOM 618 C C . ARG A 1 82 ? -1.769 -4.447 -8.886 1.00 95.75 82 ARG A C 1
ATOM 620 O O . ARG A 1 82 ? -2.288 -4.724 -7.807 1.00 95.75 82 ARG A O 1
ATOM 627 N N . ARG A 1 83 ? -2.289 -3.547 -9.730 1.00 95.69 83 ARG A N 1
ATOM 628 C CA . ARG A 1 83 ? -3.542 -2.838 -9.429 1.00 95.69 83 ARG A CA 1
ATOM 629 C C . ARG A 1 83 ? -4.688 -3.829 -9.242 1.00 95.69 83 ARG A C 1
ATOM 631 O O . ARG A 1 83 ? -5.409 -3.774 -8.246 1.00 95.69 83 ARG A O 1
ATOM 638 N N . THR A 1 84 ? -4.825 -4.760 -10.182 1.00 95.75 84 THR A N 1
ATOM 639 C CA . THR A 1 84 ? -5.863 -5.795 -10.149 1.00 95.75 84 THR A CA 1
ATOM 640 C C . THR A 1 84 ? -5.745 -6.649 -8.888 1.00 95.75 84 THR A C 1
ATOM 642 O O . THR A 1 84 ? -6.739 -6.826 -8.180 1.00 95.75 84 THR A O 1
ATOM 645 N N . ALA A 1 85 ? -4.535 -7.112 -8.562 1.00 97.00 85 ALA A N 1
ATOM 646 C CA . ALA A 1 85 ? -4.272 -7.903 -7.363 1.00 97.00 85 ALA A CA 1
ATOM 647 C C . ALA A 1 85 ? -4.571 -7.126 -6.069 1.00 97.00 85 ALA A C 1
ATOM 649 O O . ALA A 1 85 ? -5.225 -7.655 -5.171 1.00 97.00 85 ALA A O 1
ATOM 650 N N . LEU A 1 86 ? -4.158 -5.857 -5.983 1.00 97.62 86 LEU A N 1
ATOM 651 C CA . LEU A 1 86 ? -4.418 -4.999 -4.827 1.00 97.62 86 LEU A CA 1
ATOM 652 C C . LEU A 1 86 ? -5.919 -4.788 -4.615 1.00 97.62 86 LEU A C 1
ATOM 654 O O . LEU A 1 86 ? -6.412 -4.952 -3.503 1.00 97.62 86 LEU A O 1
ATOM 658 N N . LEU A 1 87 ? -6.662 -4.476 -5.678 1.00 97.69 87 LEU A N 1
ATOM 659 C CA . LEU A 1 87 ? -8.110 -4.286 -5.605 1.00 97.69 87 LEU A CA 1
ATOM 660 C C . LEU A 1 87 ? -8.844 -5.576 -5.217 1.00 97.69 87 LEU A C 1
ATOM 662 O O . LEU A 1 87 ? -9.798 -5.535 -4.440 1.00 97.69 87 LEU A O 1
ATOM 666 N N . GLN A 1 88 ? -8.415 -6.729 -5.738 1.00 97.88 88 GLN A N 1
ATOM 667 C CA . GLN A 1 88 ? -8.946 -8.028 -5.316 1.00 97.88 88 GLN A CA 1
ATOM 668 C C . GLN 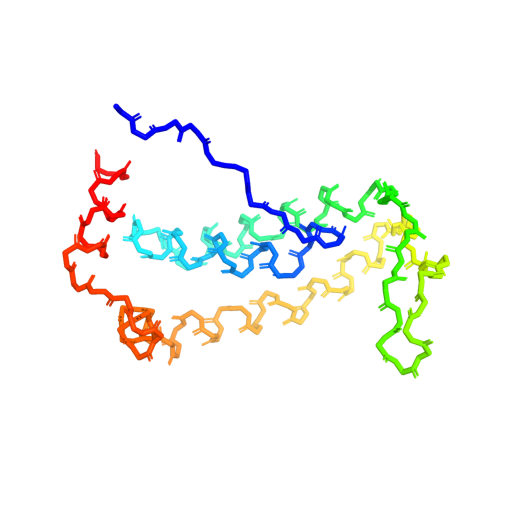A 1 88 ? -8.670 -8.285 -3.831 1.00 97.88 88 GLN A C 1
ATOM 670 O O . GLN A 1 88 ? -9.577 -8.688 -3.104 1.00 97.88 88 GLN A O 1
ATOM 675 N N . TRP A 1 89 ? -7.454 -7.998 -3.369 1.00 97.75 89 TRP A N 1
ATOM 676 C CA . TRP A 1 89 ? -7.064 -8.178 -1.977 1.00 97.75 89 TRP A CA 1
ATOM 677 C C . TRP A 1 89 ? -7.830 -7.248 -1.027 1.00 97.75 89 TRP A C 1
ATOM 679 O O . TRP A 1 89 ? -8.341 -7.723 -0.016 1.00 97.75 89 TRP A O 1
ATOM 689 N N . LEU A 1 90 ? -7.988 -5.964 -1.368 1.00 97.50 90 LEU A N 1
ATOM 690 C CA . LEU A 1 90 ? -8.759 -4.995 -0.577 1.00 97.50 90 LEU A CA 1
ATOM 691 C C . LEU A 1 90 ? -10.224 -5.421 -0.421 1.00 97.50 90 LEU A C 1
ATOM 693 O O . LEU A 1 90 ? -10.779 -5.319 0.667 1.00 97.50 90 LEU A O 1
ATOM 697 N N . ARG A 1 91 ? -10.845 -5.938 -1.488 1.00 96.00 91 ARG A N 1
ATOM 698 C CA . ARG A 1 91 ? -12.232 -6.434 -1.438 1.00 96.00 91 ARG A CA 1
ATOM 699 C C . ARG A 1 91 ? -12.377 -7.750 -0.677 1.00 96.00 91 ARG A C 1
ATOM 701 O O . ARG A 1 91 ? -13.431 -8.007 -0.106 1.00 96.00 91 ARG A O 1
ATOM 708 N N . GLY A 1 92 ? -11.355 -8.601 -0.720 1.00 96.38 92 GLY A N 1
ATOM 709 C CA . GLY A 1 92 ? -11.385 -9.940 -0.131 1.00 96.38 92 GLY A CA 1
ATOM 710 C C . GLY A 1 92 ? -10.905 -10.015 1.319 1.00 96.38 92 GLY A C 1
ATOM 711 O O . GLY A 1 92 ? -11.066 -11.060 1.947 1.00 96.38 92 GLY A O 1
ATOM 712 N N . THR A 1 93 ? -10.310 -8.946 1.854 1.00 96.31 93 THR A N 1
ATOM 713 C CA . THR A 1 93 ? -9.626 -8.977 3.153 1.00 96.31 93 THR A CA 1
ATOM 714 C C . THR A 1 93 ? -10.326 -8.096 4.177 1.00 96.31 93 THR A C 1
ATOM 716 O O . THR A 1 93 ? -10.362 -6.876 4.049 1.00 96.31 93 THR A O 1
ATOM 719 N N . ASP A 1 94 ? -10.796 -8.699 5.269 1.00 96.75 94 ASP A N 1
ATOM 720 C CA . ASP A 1 94 ? -11.173 -7.949 6.470 1.00 96.75 94 ASP A CA 1
ATOM 721 C C . ASP A 1 94 ? -9.897 -7.500 7.206 1.00 96.75 94 ASP A C 1
ATOM 723 O O . ASP A 1 94 ? -9.297 -8.254 7.977 1.00 96.75 94 ASP A O 1
ATOM 727 N N . ILE A 1 95 ? -9.469 -6.260 6.948 1.00 96.50 95 ILE A N 1
ATOM 728 C CA . ILE A 1 95 ? -8.259 -5.663 7.536 1.00 96.50 95 ILE A CA 1
ATOM 729 C C . ILE A 1 95 ? -8.336 -5.604 9.067 1.00 96.50 95 ILE A C 1
ATOM 731 O O . ILE A 1 95 ? -7.341 -5.851 9.750 1.00 96.50 95 ILE A O 1
ATOM 735 N N . VAL A 1 96 ? -9.511 -5.324 9.635 1.00 96.50 96 VAL A N 1
ATOM 736 C CA . VAL A 1 96 ? -9.695 -5.249 11.092 1.00 96.50 96 VAL A CA 1
ATOM 737 C C . VAL A 1 96 ? -9.562 -6.634 11.717 1.00 96.50 96 VAL A C 1
ATOM 739 O O . VAL A 1 96 ? -8.963 -6.782 12.784 1.00 96.50 96 VAL A O 1
ATOM 742 N N . LYS A 1 97 ? -10.109 -7.673 11.080 1.00 97.25 97 LYS A N 1
ATOM 743 C CA . LYS A 1 97 ? -9.875 -9.060 11.493 1.00 97.25 97 LYS A CA 1
ATOM 744 C C . LYS A 1 97 ? -8.407 -9.449 11.346 1.00 97.25 97 LYS A C 1
ATOM 746 O O . LYS A 1 97 ? -7.852 -9.961 12.312 1.00 97.25 97 LYS A O 1
ATOM 751 N N . TYR A 1 98 ? -7.780 -9.161 10.209 1.00 96.62 98 TYR A N 1
ATOM 752 C CA . TYR A 1 98 ? -6.368 -9.470 9.978 1.00 96.62 98 TYR A CA 1
ATOM 753 C C . TYR A 1 98 ? -5.468 -8.880 11.075 1.00 96.62 98 TYR A C 1
ATOM 755 O O . TYR A 1 98 ? -4.625 -9.577 11.632 1.00 96.62 98 TYR A O 1
ATOM 763 N N . LEU A 1 99 ? -5.687 -7.616 11.454 1.00 96.38 99 LEU A N 1
ATOM 764 C CA . LEU A 1 99 ? -4.915 -6.968 12.518 1.00 96.38 99 LEU A CA 1
ATOM 765 C C . LEU A 1 99 ? -5.165 -7.589 13.897 1.00 96.38 99 LEU A C 1
ATOM 767 O O . LEU A 1 99 ? -4.227 -7.740 14.678 1.00 96.38 99 LEU A O 1
ATOM 771 N N . ARG A 1 100 ? -6.406 -7.990 14.198 1.00 97.56 100 ARG A N 1
ATOM 772 C CA . ARG A 1 100 ? -6.719 -8.722 15.437 1.00 97.56 100 ARG A CA 1
ATOM 773 C C . ARG A 1 100 ? -6.030 -10.082 15.484 1.00 97.56 100 ARG A C 1
ATOM 775 O O . ARG A 1 100 ? -5.475 -10.433 16.521 1.00 97.56 100 ARG A O 1
ATOM 782 N N . ASP A 1 101 ? -6.025 -10.809 14.370 1.00 97.50 101 ASP A N 1
ATOM 783 C CA . ASP A 1 101 ? -5.325 -12.091 14.245 1.00 97.50 101 ASP A CA 1
ATOM 784 C C . ASP A 1 101 ? -3.799 -11.897 14.385 1.00 97.50 101 ASP A C 1
ATOM 786 O O . ASP A 1 101 ? -3.113 -12.732 14.970 1.00 97.50 101 ASP A O 1
ATOM 790 N N . ALA A 1 102 ? -3.277 -10.736 13.973 1.00 95.75 102 ALA A N 1
ATOM 791 C CA . ALA A 1 102 ? -1.907 -10.285 14.234 1.00 95.75 102 ALA A CA 1
ATOM 792 C C . ALA A 1 102 ? -1.683 -9.734 15.664 1.00 95.75 102 ALA A C 1
ATOM 794 O O . ALA A 1 102 ? -0.703 -9.035 15.918 1.00 95.75 102 ALA A O 1
ATOM 795 N N . SER A 1 103 ? -2.568 -10.060 16.613 1.00 97.12 103 SER A N 1
ATOM 796 C CA . SER A 1 103 ? -2.496 -9.680 18.035 1.00 97.12 103 SER A CA 1
ATOM 797 C C . SER A 1 103 ? -2.639 -8.182 18.334 1.00 97.12 103 SER A C 1
ATOM 799 O O . SER A 1 103 ? -2.309 -7.733 19.432 1.00 97.12 103 SER A O 1
ATOM 801 N N . MET A 1 104 ? -3.172 -7.392 17.401 1.00 96.75 104 MET A N 1
ATOM 802 C CA . MET A 1 104 ? -3.475 -5.985 17.647 1.00 96.75 104 MET A CA 1
ATOM 803 C C . MET A 1 104 ? -4.816 -5.845 18.381 1.00 96.75 104 MET A C 1
ATOM 805 O O . MET A 1 104 ? -5.860 -6.316 17.926 1.00 96.75 104 MET A O 1
ATOM 809 N N . HIS A 1 105 ? -4.813 -5.177 19.532 1.00 96.69 105 HIS A N 1
ATOM 810 C CA . HIS A 1 105 ? -6.014 -5.012 20.346 1.00 96.69 105 HIS A CA 1
ATOM 811 C C . HIS A 1 105 ? -6.992 -4.009 19.718 1.00 96.69 105 HIS A C 1
ATOM 813 O O . HIS A 1 105 ? -6.585 -2.980 19.176 1.00 96.69 105 HIS A O 1
ATOM 819 N N . THR A 1 106 ? -8.301 -4.227 19.898 1.00 95.94 106 THR A N 1
ATOM 820 C CA . THR A 1 106 ? -9.367 -3.340 19.387 1.00 95.94 106 THR A CA 1
ATOM 821 C C . THR A 1 106 ? -9.146 -1.871 19.756 1.00 95.94 106 THR A C 1
ATOM 823 O O . THR A 1 106 ? -9.331 -0.984 18.928 1.00 95.94 106 THR A O 1
ATOM 826 N N . GLY A 1 107 ? -8.680 -1.594 20.979 1.00 95.88 107 GLY A N 1
ATOM 827 C CA . GLY A 1 107 ? -8.379 -0.229 21.416 1.00 95.88 107 GLY A CA 1
ATOM 828 C C . GLY A 1 107 ? -7.252 0.450 20.626 1.00 95.88 107 GLY A C 1
ATOM 829 O O . GLY A 1 107 ? -7.272 1.669 20.487 1.00 95.88 107 GLY A O 1
ATOM 830 N N . GLN A 1 108 ? -6.286 -0.307 20.093 1.00 94.44 108 GLN A N 1
ATOM 831 C CA . GLN A 1 108 ? -5.231 0.217 19.217 1.00 94.44 108 GLN A CA 1
ATOM 832 C C . GLN A 1 108 ? -5.780 0.504 17.816 1.00 94.44 108 GLN A C 1
ATOM 834 O O . GLN A 1 108 ? -5.471 1.549 17.251 1.00 94.44 108 GLN A O 1
ATOM 839 N N . ILE A 1 109 ? -6.642 -0.371 17.289 1.00 95.38 109 ILE A N 1
ATOM 840 C CA . ILE A 1 109 ? -7.266 -0.193 15.968 1.00 95.38 109 ILE A CA 1
ATOM 841 C C . ILE A 1 109 ? -8.146 1.061 15.975 1.00 95.38 109 ILE A C 1
ATOM 843 O O . ILE A 1 109 ? -7.964 1.943 15.143 1.00 95.38 109 ILE A O 1
ATOM 847 N N . LEU A 1 110 ? -8.992 1.221 16.998 1.00 94.44 110 LEU A N 1
ATOM 848 C CA . LEU A 1 110 ? -9.821 2.419 17.171 1.00 94.44 110 LEU A CA 1
ATOM 849 C C . LEU A 1 110 ? -9.003 3.700 17.368 1.00 94.44 110 LEU A C 1
ATOM 851 O O . LEU A 1 110 ? -9.511 4.793 17.129 1.00 94.44 110 LEU A O 1
ATOM 855 N N . LYS A 1 111 ? -7.771 3.607 17.885 1.00 92.12 111 LYS A N 1
ATOM 856 C CA . LYS A 1 111 ? -6.875 4.769 17.961 1.00 92.12 111 LYS A CA 1
ATOM 857 C C . LYS A 1 111 ? -6.349 5.140 16.580 1.00 92.12 111 LYS A C 1
ATOM 859 O O . LYS A 1 111 ? -6.320 6.325 16.296 1.00 92.12 111 LYS A O 1
ATOM 864 N N . LEU A 1 112 ? -5.970 4.164 15.747 1.00 90.94 112 LEU A N 1
ATOM 865 C CA . LEU A 1 112 ? -5.532 4.430 14.373 1.00 90.94 112 LEU A CA 1
ATOM 866 C C . LEU A 1 112 ? -6.650 5.045 13.536 1.00 90.94 112 LEU A C 1
ATOM 868 O O . LEU A 1 112 ? -6.411 6.045 12.883 1.00 90.94 112 LEU A O 1
ATOM 872 N N . GLN A 1 113 ? -7.865 4.499 13.596 1.00 92.75 113 GLN A N 1
ATOM 873 C CA . GLN A 1 113 ? -9.000 5.029 12.829 1.00 92.75 113 GLN A CA 1
ATOM 874 C C . GLN A 1 113 ? -9.274 6.501 13.178 1.00 92.75 113 GLN A C 1
ATOM 876 O O . GLN A 1 113 ? -9.333 7.342 12.293 1.00 92.75 113 GLN A O 1
ATOM 881 N N . ARG A 1 114 ? -9.269 6.831 14.477 1.00 91.19 114 ARG A N 1
ATOM 882 C CA . ARG A 1 114 ? -9.441 8.205 14.981 1.00 91.19 114 ARG A CA 1
ATOM 883 C C . ARG A 1 114 ? -8.290 9.166 14.683 1.00 91.19 114 ARG A C 1
ATOM 885 O O . ARG A 1 114 ? -8.424 10.349 14.960 1.00 91.19 114 ARG A O 1
ATOM 892 N N . MET A 1 115 ? -7.138 8.692 14.202 1.00 87.12 115 MET A N 1
ATOM 893 C CA . MET A 1 115 ? -6.069 9.596 13.753 1.00 87.12 115 MET A CA 1
ATOM 894 C C . MET A 1 115 ? -6.382 10.233 12.395 1.00 87.12 115 MET A C 1
ATOM 896 O O . MET A 1 115 ? -5.682 11.166 12.010 1.00 87.12 115 MET A O 1
ATOM 900 N N . PHE A 1 116 ? -7.383 9.714 11.677 1.00 80.50 116 PHE A N 1
ATOM 901 C CA . PHE A 1 116 ? -7.757 10.153 10.335 1.00 80.50 116 PHE A CA 1
ATOM 902 C C . PHE A 1 116 ? -9.129 10.848 10.273 1.00 80.50 116 PHE A C 1
ATOM 904 O O . PHE A 1 116 ? -9.497 11.308 9.193 1.00 80.50 116 PHE A O 1
ATOM 911 N N . ASP A 1 117 ? -9.843 10.924 11.403 1.00 76.19 117 ASP A N 1
ATOM 912 C CA . ASP A 1 117 ? -11.057 11.738 11.591 1.00 76.19 117 ASP A CA 1
ATOM 913 C C . ASP A 1 117 ? -10.692 13.221 11.803 1.00 76.19 117 ASP A C 1
ATOM 915 O O . ASP A 1 117 ? -11.397 14.095 11.247 1.00 76.19 117 ASP A O 1
#

Secondary structure (DSSP, 8-state):
---------SSSSHHHHHHHHHHHHHTT--HHHHHHHHHHHHHHHHSS----EEEETTTTEEEE---PPPPHHHHHHHHHHHHHHHHHHHHH--HHHHHHHTT--HHHHHHHHTT--

Nearest PDB structures (foldseek):
  2iqc-assembly1_A  TM=1.940E-01  e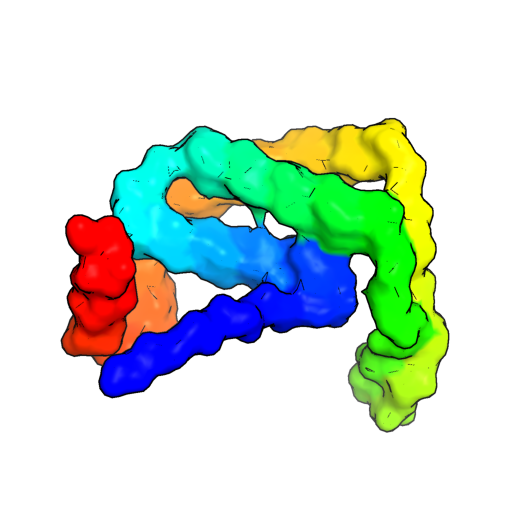=1.456E+00  Homo sapiens

Radius of gyration: 16.28 Å; Cα contacts (8 Å, |Δi|>4): 102; chains: 1; bounding box: 38×31×41 Å

Mean predicted aligned error: 4.5 Å

pLDDT: mean 92.31, std 6.66, range [52.16, 98.44]

Solvent-accessible surface area (backbone atoms only — not comparable to full-atom values): 6864 Å² total; per-residue (Å²): 129,89,74,90,82,87,81,70,52,85,60,41,28,70,71,27,36,52,55,51,39,53,52,40,49,58,52,70,49,56,66,68,62,44,45,53,49,36,51,52,45,34,50,60,33,34,65,38,62,53,87,40,69,32,76,39,81,90,79,72,40,80,38,83,38,95,40,68,57,49,52,76,64,58,52,49,61,60,43,62,60,47,50,56,51,51,51,52,47,61,75,72,48,62,61,71,56,52,41,41,77,70,72,47,53,69,74,57,5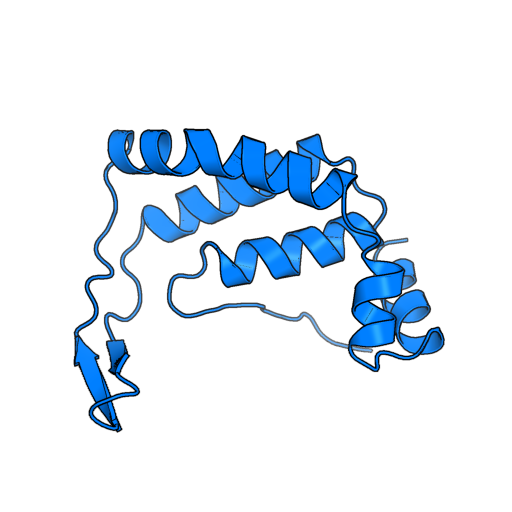4,58,50,57,32,62,74,67,112